Protein AF-A0A257JEQ1-F1 (afdb_monomer_lite)

Structure (mmCIF, N/CA/C/O backbone):
data_AF-A0A257JEQ1-F1
#
_entry.id   AF-A0A257JEQ1-F1
#
loop_
_atom_site.group_PDB
_atom_site.id
_atom_site.type_symbol
_atom_site.label_atom_id
_atom_site.label_alt_id
_atom_site.label_comp_id
_atom_site.label_asym_id
_atom_site.label_entity_id
_atom_site.label_seq_id
_atom_site.pdbx_PDB_ins_code
_atom_site.Cartn_x
_atom_site.Cartn_y
_atom_site.Cartn_z
_atom_site.occupancy
_atom_site.B_iso_or_equiv
_atom_site.auth_seq_id
_atom_site.auth_comp_id
_atom_site.auth_asym_id
_atom_site.auth_atom_id
_atom_site.pdbx_PDB_model_num
ATOM 1 N N . ARG A 1 1 ? 8.271 5.483 -1.738 1.00 54.41 1 ARG A N 1
ATOM 2 C CA . ARG A 1 1 ? 7.929 4.888 -3.053 1.00 54.41 1 ARG A CA 1
ATOM 3 C C . ARG A 1 1 ? 7.914 3.383 -2.854 1.00 54.41 1 ARG A C 1
ATOM 5 O O . ARG A 1 1 ? 8.881 2.877 -2.306 1.00 54.41 1 ARG A O 1
ATOM 12 N N . MET A 1 2 ? 6.809 2.712 -3.158 1.00 54.59 2 MET A N 1
ATOM 13 C CA . MET A 1 2 ? 6.642 1.284 -2.883 1.00 54.59 2 MET A CA 1
ATOM 14 C C . MET A 1 2 ? 6.912 0.519 -4.178 1.00 54.59 2 MET A C 1
ATOM 16 O O . MET A 1 2 ? 6.196 0.713 -5.154 1.00 54.59 2 MET A O 1
ATOM 20 N N . THR A 1 3 ? 8.013 -0.226 -4.221 1.00 60.94 3 THR A N 1
ATOM 21 C CA . THR A 1 3 ? 8.551 -0.844 -5.449 1.00 60.94 3 THR A CA 1
ATOM 22 C C . THR A 1 3 ? 8.346 -2.353 -5.501 1.00 60.94 3 THR A C 1
ATOM 24 O O . THR A 1 3 ? 8.668 -2.969 -6.508 1.00 60.94 3 THR A O 1
ATOM 27 N N . ASP A 1 4 ? 7.811 -2.941 -4.433 1.00 64.81 4 ASP A N 1
ATOM 28 C CA . ASP A 1 4 ? 7.570 -4.372 -4.316 1.00 64.81 4 ASP A CA 1
ATOM 29 C C . ASP A 1 4 ? 6.092 -4.610 -3.967 1.00 64.81 4 ASP A C 1
ATOM 31 O O . ASP A 1 4 ? 5.533 -3.964 -3.078 1.00 64.81 4 ASP A O 1
ATOM 35 N N . ALA A 1 5 ? 5.428 -5.489 -4.717 1.00 62.97 5 ALA A N 1
ATOM 36 C CA . ALA A 1 5 ? 4.006 -5.778 -4.534 1.00 62.97 5 ALA A CA 1
ATOM 37 C C . ALA A 1 5 ? 3.745 -6.716 -3.341 1.00 62.97 5 ALA A C 1
ATOM 39 O O . ALA A 1 5 ? 2.648 -6.715 -2.786 1.00 62.97 5 ALA A O 1
ATOM 40 N N . SER A 1 6 ? 4.748 -7.476 -2.896 1.00 69.75 6 SER A N 1
ATOM 41 C CA . SER A 1 6 ? 4.640 -8.413 -1.771 1.00 69.75 6 SER A CA 1
ATOM 42 C C . SER A 1 6 ? 4.460 -7.672 -0.446 1.00 69.75 6 SER A C 1
ATOM 44 O O . SER A 1 6 ? 3.752 -8.137 0.447 1.00 69.75 6 SER A O 1
ATOM 46 N N . VAL A 1 7 ? 5.034 -6.471 -0.333 1.00 75.38 7 VAL A N 1
ATOM 47 C CA . VAL A 1 7 ? 4.869 -5.606 0.846 1.00 75.38 7 VAL A CA 1
ATOM 48 C C . VAL A 1 7 ? 3.524 -4.866 0.877 1.00 75.38 7 VAL A C 1
ATOM 50 O O . VAL A 1 7 ? 3.181 -4.283 1.907 1.00 75.38 7 VAL A O 1
ATOM 53 N N . LEU A 1 8 ? 2.728 -4.907 -0.205 1.00 71.81 8 LEU A N 1
ATOM 54 C CA . LEU A 1 8 ? 1.428 -4.222 -0.302 1.00 71.81 8 LEU A CA 1
ATOM 55 C C . LEU A 1 8 ? 0.459 -4.693 0.779 1.00 71.81 8 LEU A C 1
ATOM 57 O O . LEU A 1 8 ? -0.161 -3.877 1.457 1.00 71.81 8 LEU A O 1
ATOM 61 N N . THR A 1 9 ? 0.377 -6.005 0.985 1.00 72.25 9 THR A N 1
ATOM 62 C CA . THR A 1 9 ? -0.519 -6.603 1.980 1.00 72.25 9 THR A CA 1
ATOM 63 C C . THR A 1 9 ? -0.195 -6.129 3.396 1.00 72.25 9 THR A C 1
ATOM 65 O O . THR A 1 9 ? -1.100 -5.753 4.142 1.00 72.25 9 THR A O 1
ATOM 68 N N . ASP A 1 10 ? 1.085 -6.109 3.771 1.00 79.31 10 ASP A N 1
ATOM 69 C CA . ASP A 1 10 ? 1.518 -5.671 5.103 1.00 79.31 10 ASP A CA 1
ATOM 70 C C . ASP A 1 10 ? 1.299 -4.163 5.303 1.00 79.31 10 ASP A C 1
ATOM 72 O O . ASP A 1 10 ? 0.799 -3.718 6.340 1.00 79.31 10 ASP A O 1
ATOM 76 N N . TYR A 1 11 ? 1.572 -3.371 4.265 1.00 77.88 11 TYR A N 1
ATOM 77 C CA . TYR A 1 11 ? 1.326 -1.933 4.271 1.00 77.88 11 TYR A CA 1
ATOM 78 C C . TYR A 1 11 ? -0.158 -1.591 4.423 1.00 77.88 11 TYR A C 1
ATOM 80 O O . TYR A 1 11 ? -0.502 -0.740 5.239 1.00 77.88 11 TYR A O 1
ATOM 88 N N . LEU A 1 12 ? -1.054 -2.281 3.709 1.00 75.88 12 LEU A N 1
ATOM 89 C CA . LEU A 1 12 ? -2.501 -2.085 3.842 1.00 75.88 12 LEU A CA 1
ATOM 90 C C . LEU A 1 12 ? -3.002 -2.432 5.250 1.00 75.88 12 LEU A C 1
ATOM 92 O O . LEU A 1 12 ? -3.895 -1.755 5.766 1.00 75.88 12 LEU A O 1
ATOM 96 N N . ARG A 1 13 ? -2.427 -3.451 5.903 1.00 77.75 13 ARG A N 1
ATOM 97 C CA . ARG A 1 13 ? -2.746 -3.777 7.305 1.00 77.75 13 ARG A CA 1
ATOM 98 C C . ARG A 1 13 ? -2.293 -2.671 8.256 1.00 77.75 13 ARG A C 1
ATOM 100 O O . ARG A 1 13 ? -3.086 -2.238 9.088 1.00 77.75 13 ARG A O 1
ATOM 107 N N . LYS A 1 14 ? -1.063 -2.170 8.103 1.00 78.69 14 LYS A N 1
ATOM 108 C CA . LYS A 1 14 ? -0.545 -1.036 8.891 1.00 78.69 14 LYS A CA 1
ATOM 109 C C . LYS A 1 14 ? -1.375 0.227 8.683 1.00 78.69 14 LYS A C 1
ATOM 111 O O . LYS A 1 14 ? -1.729 0.890 9.651 1.00 78.69 14 LYS A O 1
ATOM 116 N N . LEU A 1 15 ? -1.754 0.516 7.441 1.00 77.31 15 LEU A N 1
ATOM 117 C CA . LEU A 1 15 ? -2.582 1.669 7.112 1.00 77.31 15 LEU A CA 1
ATOM 118 C C . LEU A 1 15 ? -4.001 1.548 7.694 1.00 77.31 15 LEU A C 1
ATOM 120 O O . LEU A 1 15 ? -4.539 2.540 8.161 1.00 77.31 15 LEU A O 1
ATOM 124 N N . ASN A 1 16 ? -4.599 0.353 7.739 1.00 70.38 16 ASN A N 1
ATOM 125 C CA . ASN A 1 16 ? -5.876 0.139 8.441 1.00 70.38 16 ASN A CA 1
ATOM 126 C C . ASN A 1 16 ? -5.758 0.336 9.965 1.00 70.38 16 ASN A C 1
ATOM 128 O O . ASN A 1 16 ? -6.728 0.721 10.614 1.00 70.38 16 ASN A O 1
ATOM 132 N N . ALA A 1 17 ? -4.589 0.049 10.546 1.00 74.44 17 ALA A N 1
ATOM 133 C CA . ALA A 1 17 ? -4.347 0.166 11.984 1.00 74.44 17 ALA A CA 1
ATOM 134 C C . ALA A 1 17 ? -4.068 1.610 12.447 1.00 74.44 17 ALA A C 1
ATOM 136 O O . ALA A 1 17 ? -4.149 1.903 13.645 1.00 74.44 17 ALA A O 1
ATOM 137 N N . GLU A 1 18 ? -3.753 2.510 11.514 1.00 78.75 18 GLU A N 1
ATOM 138 C CA . GLU A 1 18 ? -3.464 3.913 11.796 1.00 78.75 18 GLU A CA 1
ATOM 139 C C . GLU A 1 18 ? -4.672 4.618 12.450 1.00 78.75 18 GLU A C 1
ATOM 141 O O . GLU A 1 18 ? -5.799 4.513 11.957 1.00 78.75 18 GLU A O 1
ATOM 146 N N . PRO A 1 19 ? -4.467 5.417 13.516 1.00 70.50 19 PRO A N 1
ATOM 147 C CA . PRO A 1 19 ? -5.542 6.089 14.255 1.00 70.50 19 PRO A CA 1
ATOM 148 C C . PRO A 1 19 ? -6.462 6.950 13.387 1.00 70.50 19 PRO A C 1
ATOM 150 O O . PRO A 1 19 ? -7.661 7.017 13.634 1.00 70.50 19 PRO A O 1
ATOM 153 N N . ARG A 1 20 ? -5.914 7.563 12.333 1.00 71.12 20 ARG A N 1
ATOM 154 C CA . ARG A 1 20 ? -6.667 8.381 11.369 1.00 71.12 20 ARG A CA 1
ATOM 155 C C . ARG A 1 20 ? -7.707 7.577 10.568 1.00 71.12 20 ARG A C 1
ATOM 157 O O . ARG A 1 20 ? -8.658 8.154 10.045 1.00 71.12 20 ARG A O 1
ATOM 164 N N . PHE A 1 21 ? -7.519 6.260 10.480 1.00 68.94 21 PHE A N 1
ATOM 165 C CA . PHE A 1 21 ? -8.405 5.308 9.809 1.00 68.94 21 PHE A CA 1
ATOM 166 C C . PHE A 1 21 ? -9.105 4.354 10.795 1.00 68.94 21 PHE A C 1
ATOM 168 O O . PHE A 1 21 ? -9.942 3.555 10.376 1.00 68.94 21 PHE A O 1
ATOM 175 N N . LYS A 1 22 ? -8.835 4.448 12.109 1.00 62.81 22 LYS A N 1
ATOM 176 C CA . LYS A 1 22 ? -9.495 3.614 13.124 1.00 62.81 22 LYS A CA 1
ATOM 177 C C . LYS A 1 22 ? -11.013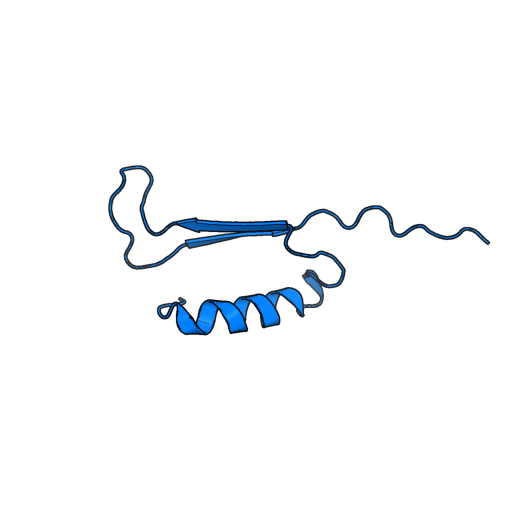 3.802 13.076 1.00 62.81 22 LYS A C 1
ATOM 179 O O . LYS A 1 22 ? -11.524 4.910 13.218 1.00 62.81 22 LYS A O 1
ATOM 184 N N . GLY A 1 23 ? -11.722 2.692 12.873 1.00 63.75 23 GLY A N 1
ATOM 185 C CA . GLY A 1 23 ? -13.181 2.650 12.730 1.00 63.75 23 GLY A CA 1
ATOM 186 C C . GLY A 1 23 ? -13.697 2.889 11.307 1.00 63.75 23 GLY A C 1
ATOM 187 O O . GLY A 1 23 ? -14.906 2.903 11.106 1.00 63.75 23 GLY A O 1
ATOM 188 N N . ARG A 1 24 ? -12.814 3.064 10.312 1.00 69.50 24 ARG A N 1
ATOM 189 C CA . ARG A 1 24 ? -13.180 3.278 8.905 1.00 69.50 24 ARG A CA 1
ATOM 190 C C . ARG A 1 24 ? -12.539 2.201 8.027 1.00 69.50 24 ARG A C 1
ATOM 192 O O . ARG A 1 24 ? -11.450 2.437 7.502 1.00 69.50 24 ARG A O 1
ATOM 199 N N . PRO A 1 25 ? -13.177 1.029 7.854 1.00 67.62 25 PRO A N 1
ATOM 200 C CA . PRO A 1 25 ? -12.644 0.026 6.943 1.00 67.62 25 PRO A CA 1
ATOM 201 C C . PRO A 1 25 ? -12.485 0.629 5.540 1.00 67.62 25 PRO A C 1
ATOM 203 O O . PRO A 1 25 ? -13.321 1.418 5.081 1.00 67.62 25 PRO A O 1
ATOM 206 N N . PHE A 1 26 ? -11.398 0.279 4.853 1.00 72.94 26 PHE A N 1
ATOM 207 C CA . PHE A 1 26 ? -11.289 0.567 3.426 1.00 72.94 26 PHE A CA 1
ATOM 208 C C . PHE A 1 26 ? -12.358 -0.242 2.690 1.00 72.94 26 PHE A C 1
ATOM 210 O O . PHE A 1 26 ? -12.392 -1.465 2.790 1.00 72.94 26 PHE A O 1
ATOM 217 N N . ALA A 1 27 ? -13.234 0.441 1.959 1.00 71.19 27 ALA A N 1
ATOM 218 C CA . ALA A 1 27 ? -14.293 -0.193 1.179 1.00 71.19 27 ALA A CA 1
ATOM 219 C C . ALA A 1 27 ? -13.838 -0.497 -0.252 1.00 71.19 27 ALA A C 1
ATOM 221 O O . ALA A 1 27 ? -14.385 -1.381 -0.904 1.00 71.19 27 ALA A O 1
ATOM 222 N N . GLN A 1 28 ? -12.832 0.235 -0.743 1.00 72.69 28 GLN A N 1
ATOM 223 C CA . GLN A 1 28 ? -12.314 0.059 -2.092 1.00 72.69 28 GLN A CA 1
ATOM 224 C C . GLN A 1 28 ? -10.808 0.324 -2.156 1.00 72.69 28 GLN A C 1
ATOM 226 O O . GLN A 1 28 ? -10.331 1.366 -1.698 1.00 72.69 28 GLN A O 1
ATOM 231 N N . LEU A 1 29 ? -10.092 -0.602 -2.794 1.00 78.75 29 LEU A N 1
ATOM 232 C CA . LEU A 1 29 ? -8.706 -0.463 -3.232 1.00 78.75 29 LEU A CA 1
ATOM 233 C C . LEU A 1 29 ? -8.702 -0.370 -4.758 1.00 78.75 29 LEU A C 1
ATOM 235 O O . LEU A 1 29 ? -9.195 -1.265 -5.436 1.00 78.75 29 LEU A O 1
ATOM 239 N N . THR A 1 30 ? -8.157 0.714 -5.299 1.00 79.94 30 THR A N 1
ATOM 240 C CA . THR A 1 30 ? -7.925 0.859 -6.743 1.00 79.94 30 THR A CA 1
ATOM 241 C C . THR A 1 30 ? -6.431 0.805 -6.988 1.00 79.94 30 THR A C 1
ATOM 243 O O . THR A 1 30 ? -5.713 1.566 -6.350 1.00 79.94 30 THR A O 1
ATOM 246 N N . LEU A 1 31 ? -5.979 -0.061 -7.892 1.00 78.94 31 LEU A N 1
ATOM 247 C CA . LEU A 1 31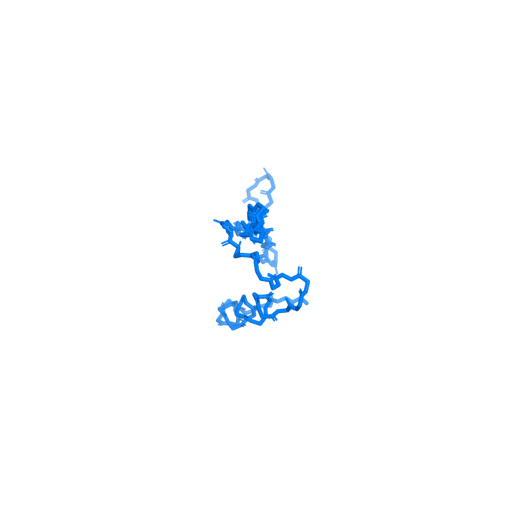 ? -4.584 -0.164 -8.320 1.00 78.94 31 LEU A CA 1
ATOM 248 C C . LEU A 1 31 ? -4.477 0.323 -9.768 1.00 78.94 31 LEU A C 1
ATOM 250 O O . LEU A 1 31 ? -5.256 -0.114 -10.614 1.00 78.94 31 LEU A O 1
ATOM 254 N N . ARG A 1 32 ? -3.532 1.218 -10.059 1.00 80.50 32 ARG A N 1
ATOM 255 C CA . ARG A 1 32 ? -3.207 1.650 -11.425 1.00 80.50 32 ARG A CA 1
ATOM 256 C C . ARG A 1 32 ? -1.728 1.434 -11.690 1.00 80.50 32 ARG A C 1
ATOM 258 O O . ARG A 1 32 ? -0.879 2.055 -11.061 1.00 80.50 32 ARG A O 1
ATOM 265 N N . GLY A 1 33 ? -1.442 0.530 -12.620 1.00 83.00 33 GLY A N 1
ATOM 266 C CA . GLY A 1 33 ? -0.102 0.310 -13.167 1.00 83.00 33 GLY A CA 1
ATOM 267 C C . GLY A 1 33 ? 0.090 0.948 -14.541 1.00 83.00 33 GLY A C 1
ATOM 268 O O . GLY A 1 33 ? 1.149 0.784 -15.133 1.00 83.00 33 GLY A O 1
ATOM 269 N N . THR A 1 34 ? -0.922 1.646 -15.059 1.00 85.12 34 THR A N 1
ATOM 270 C CA . THR A 1 34 ? -0.893 2.317 -16.359 1.00 85.12 34 THR A CA 1
ATOM 271 C C . THR A 1 34 ? -1.422 3.741 -16.235 1.00 85.12 34 THR A C 1
ATOM 273 O O . THR A 1 34 ? -2.308 4.002 -15.417 1.00 85.12 34 THR A O 1
ATOM 276 N N . ASP A 1 35 ? -0.897 4.653 -17.049 1.00 82.75 35 ASP A N 1
ATOM 277 C CA . ASP A 1 35 ? -1.408 6.017 -17.157 1.00 82.75 35 ASP A CA 1
ATOM 278 C C . ASP A 1 35 ? -2.736 6.071 -17.943 1.00 82.75 35 ASP A C 1
ATOM 280 O O . ASP A 1 35 ? -3.262 5.050 -18.395 1.00 82.75 35 ASP A O 1
ATOM 284 N N . ASN A 1 36 ? -3.306 7.272 -18.101 1.00 82.50 36 ASN A N 1
ATOM 285 C CA . ASN A 1 36 ? -4.570 7.462 -18.827 1.00 82.50 36 ASN A CA 1
ATOM 286 C C . ASN A 1 36 ? -4.474 7.135 -20.331 1.00 82.50 36 ASN A C 1
ATOM 288 O O . ASN A 1 36 ? -5.506 6.948 -20.969 1.00 82.50 36 ASN A O 1
ATOM 292 N N . ASN A 1 37 ? -3.261 7.044 -20.882 1.00 87.12 37 ASN A N 1
ATOM 293 C CA . ASN A 1 37 ? -2.995 6.660 -22.266 1.00 87.12 37 ASN A CA 1
ATOM 294 C C . ASN A 1 37 ? -2.668 5.159 -22.395 1.00 87.12 37 ASN A C 1
ATOM 296 O O . ASN A 1 37 ? -2.353 4.693 -23.489 1.00 87.12 37 ASN A O 1
ATOM 300 N N . GLY A 1 38 ? -2.746 4.397 -21.299 1.00 83.25 38 GLY A N 1
ATOM 301 C CA . GLY A 1 38 ? -2.468 2.963 -21.268 1.00 83.25 38 GLY A CA 1
ATOM 302 C C . GLY A 1 38 ? -0.980 2.607 -21.212 1.00 83.25 38 GLY A C 1
ATOM 303 O O . GLY A 1 38 ? -0.648 1.425 -21.289 1.00 83.25 38 GLY A O 1
ATOM 304 N N . ALA A 1 39 ? -0.077 3.580 -21.057 1.00 88.62 39 ALA A N 1
ATOM 305 C CA . ALA A 1 39 ? 1.347 3.293 -20.917 1.00 88.62 39 ALA A CA 1
ATOM 306 C C . ALA A 1 39 ? 1.652 2.782 -19.505 1.00 88.62 39 ALA A C 1
ATOM 308 O O . ALA A 1 39 ? 1.119 3.297 -18.523 1.00 88.62 39 ALA A O 1
ATOM 309 N N . ALA A 1 40 ? 2.517 1.771 -19.388 1.00 83.56 40 ALA A N 1
ATOM 310 C CA . ALA A 1 40 ? 2.914 1.227 -18.094 1.00 83.56 40 ALA A CA 1
ATOM 311 C C . A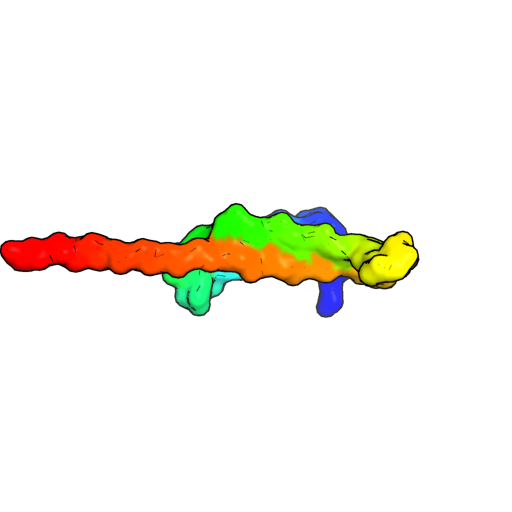LA A 1 40 ? 3.663 2.278 -17.258 1.00 83.56 40 ALA A C 1
ATOM 313 O O . ALA A 1 40 ? 4.646 2.871 -17.703 1.00 83.56 40 ALA A O 1
ATOM 314 N N . LEU A 1 41 ? 3.208 2.486 -16.024 1.00 81.06 41 LEU A N 1
ATOM 315 C CA . LEU A 1 41 ? 3.858 3.362 -15.060 1.00 81.06 41 LEU A CA 1
ATOM 316 C C . LEU A 1 41 ? 5.041 2.631 -14.405 1.00 81.06 41 LEU A C 1
ATOM 318 O O . LEU A 1 41 ? 4.944 1.443 -14.097 1.00 81.06 41 LEU A O 1
ATOM 322 N N . PRO A 1 42 ? 6.140 3.336 -14.070 1.00 8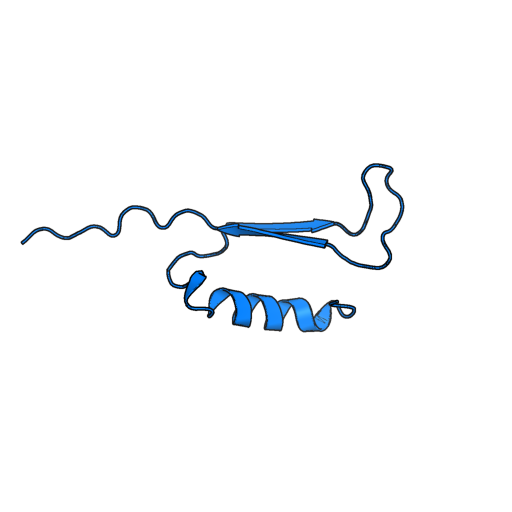0.69 42 PRO A N 1
ATOM 323 C CA . PRO A 1 42 ? 7.269 2.750 -13.341 1.00 80.69 42 PRO A CA 1
ATOM 324 C C . PRO A 1 42 ? 6.959 2.496 -11.850 1.00 80.69 42 PRO A C 1
ATOM 326 O O . PRO A 1 42 ? 7.862 2.303 -11.038 1.00 80.69 42 PRO A O 1
ATOM 329 N N . TYR A 1 43 ? 5.691 2.588 -11.456 1.00 72.19 43 TYR A N 1
ATOM 330 C CA . TYR A 1 43 ? 5.172 2.336 -10.118 1.00 72.19 43 TYR A CA 1
ATOM 331 C C . TYR A 1 43 ? 3.685 1.996 -10.212 1.00 72.19 43 TYR A C 1
ATOM 333 O O . TYR A 1 43 ? 3.009 2.376 -11.161 1.00 72.19 43 TYR A O 1
ATOM 341 N N . THR A 1 44 ? 3.166 1.302 -9.202 1.00 75.31 44 THR A N 1
ATOM 342 C CA . THR A 1 44 ? 1.722 1.108 -9.043 1.00 75.31 44 THR A CA 1
ATOM 343 C C . THR A 1 44 ? 1.173 2.199 -8.136 1.00 75.31 44 THR A C 1
ATOM 345 O O . THR A 1 44 ? 1.586 2.327 -6.983 1.00 75.31 44 THR A O 1
ATOM 348 N N . GLU A 1 45 ? 0.242 2.992 -8.647 1.00 78.25 45 GLU A N 1
ATOM 349 C CA . GLU A 1 45 ? -0.559 3.888 -7.825 1.00 78.25 45 GLU A CA 1
ATOM 350 C C . GLU A 1 45 ? -1.653 3.088 -7.129 1.00 78.25 45 GLU A C 1
ATOM 352 O O . GLU A 1 45 ? -2.281 2.218 -7.736 1.00 78.25 45 GLU A O 1
ATOM 357 N N . PHE A 1 46 ? -1.913 3.399 -5.862 1.00 75.88 46 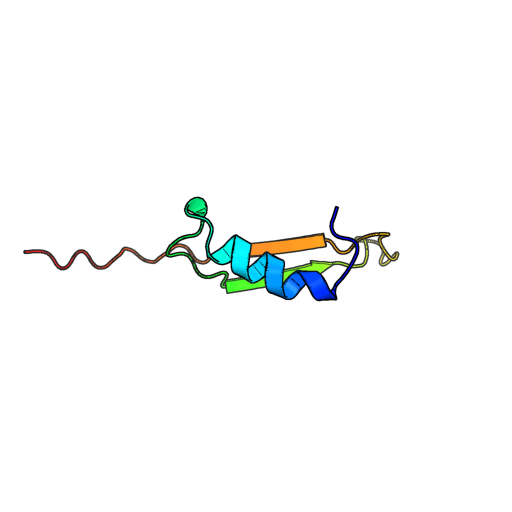PHE A N 1
ATOM 358 C CA . PHE A 1 46 ? -3.056 2.849 -5.152 1.00 75.88 46 PHE A CA 1
ATOM 359 C C . PHE A 1 46 ? -3.881 3.965 -4.520 1.00 75.88 46 PHE A C 1
ATOM 361 O O . PHE A 1 46 ? -3.351 4.856 -3.859 1.00 75.88 46 PHE A O 1
ATOM 368 N N . ALA A 1 47 ? -5.193 3.907 -4.716 1.00 79.19 47 ALA A N 1
ATOM 369 C CA . ALA A 1 47 ? -6.143 4.795 -4.066 1.00 79.19 47 ALA A CA 1
ATOM 370 C C . ALA A 1 47 ? -7.034 3.975 -3.137 1.00 79.19 47 ALA A C 1
ATOM 372 O O . ALA A 1 47 ? -7.625 2.972 -3.547 1.00 79.19 47 ALA A O 1
ATOM 373 N N . LEU A 1 48 ? -7.134 4.420 -1.888 1.00 76.94 48 LEU A N 1
ATOM 374 C CA . LEU A 1 48 ? -8.002 3.819 -0.886 1.00 76.94 48 LEU A CA 1
ATOM 375 C C . LEU A 1 48 ? -9.186 4.735 -0.632 1.00 76.94 48 LEU A C 1
ATOM 377 O O . LEU A 1 48 ? -9.018 5.917 -0.332 1.00 76.94 48 LEU A O 1
ATOM 381 N N . ARG A 1 49 ? -10.392 4.178 -0.745 1.00 78.06 49 ARG A N 1
ATOM 382 C CA . ARG A 1 49 ? -11.625 4.867 -0.363 1.00 78.06 49 ARG A CA 1
ATOM 383 C C . ARG A 1 49 ? -12.179 4.183 0.873 1.00 78.06 49 ARG A C 1
ATOM 385 O O . ARG A 1 49 ? -12.512 2.999 0.843 1.00 78.06 49 ARG A O 1
ATOM 392 N N . SER A 1 50 ? -12.260 4.926 1.965 1.00 72.31 50 SER A N 1
ATOM 393 C CA . SER A 1 50 ? -12.957 4.481 3.167 1.00 72.31 50 SER A CA 1
ATOM 394 C C . SER A 1 50 ? -14.435 4.820 3.044 1.00 72.31 50 SER A C 1
ATOM 396 O O . SER A 1 50 ? -14.782 5.911 2.587 1.00 72.31 50 SER A O 1
ATOM 398 N N . THR A 1 51 ? -15.314 3.929 3.492 1.00 66.88 51 THR A N 1
ATOM 399 C CA . THR A 1 51 ? -16.684 4.343 3.805 1.00 66.88 51 THR A CA 1
ATOM 400 C C . THR A 1 51 ? -16.644 5.230 5.045 1.00 66.88 51 THR A C 1
ATOM 402 O O . THR A 1 51 ? -15.918 4.903 5.993 1.00 66.88 51 THR A O 1
ATOM 405 N N . PRO A 1 52 ? -17.388 6.351 5.077 1.00 63.44 52 PRO A N 1
ATOM 406 C CA . PRO A 1 52 ? -17.607 7.044 6.334 1.00 63.44 52 PRO A CA 1
ATOM 407 C C . PRO A 1 52 ? -18.168 6.018 7.315 1.00 63.44 52 PRO A C 1
ATOM 409 O O . PRO A 1 52 ? -19.083 5.269 6.969 1.00 63.44 52 PRO A O 1
ATOM 412 N N . ALA A 1 53 ? -17.575 5.941 8.508 1.00 60.38 53 ALA A N 1
ATOM 413 C CA . ALA A 1 53 ? -18.203 5.2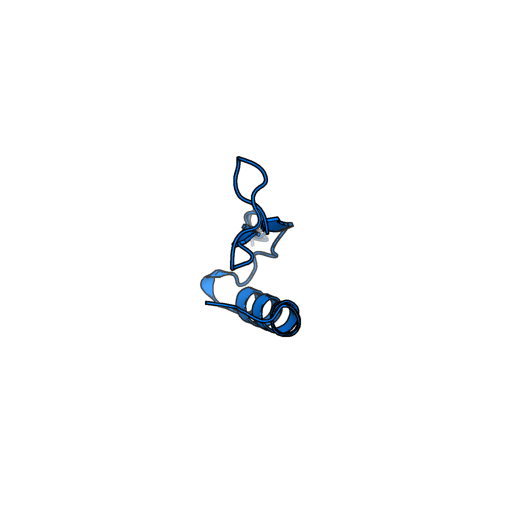20 9.598 1.00 60.38 53 ALA A CA 1
ATOM 414 C C . ALA A 1 53 ? -19.595 5.838 9.731 1.00 60.38 53 ALA A C 1
ATOM 416 O O . ALA A 1 53 ? -19.704 7.024 10.058 1.00 60.38 53 ALA A O 1
ATOM 417 N N . GLY A 1 54 ? -20.636 5.081 9.364 1.00 58.22 54 GLY A N 1
ATOM 418 C CA . GLY A 1 54 ? -22.013 5.481 9.631 1.00 58.22 54 GLY A CA 1
ATOM 419 C C . GLY A 1 54 ? -22.097 5.907 11.094 1.00 58.22 54 GLY A C 1
ATOM 420 O O . GLY A 1 54 ? -21.290 5.405 11.887 1.00 58.22 54 GLY A O 1
ATOM 421 N N . PRO A 1 55 ? -22.979 6.864 11.441 1.00 53.59 55 PRO A N 1
ATOM 422 C CA . PRO A 1 55 ? -23.032 7.414 12.787 1.00 53.59 55 PRO A CA 1
ATOM 423 C C . PRO A 1 55 ? -22.965 6.241 13.749 1.00 53.59 55 PRO A C 1
ATOM 425 O O . PRO A 1 55 ? -23.812 5.349 13.673 1.00 53.59 55 PRO A O 1
ATOM 428 N N . ALA A 1 56 ? -21.898 6.194 14.561 1.00 55.84 56 ALA A N 1
ATOM 429 C CA . ALA A 1 56 ? -21.850 5.288 15.689 1.00 55.84 56 ALA A CA 1
ATOM 430 C C . ALA A 1 56 ? -23.210 5.472 16.335 1.00 55.84 56 ALA A C 1
ATOM 432 O O . ALA A 1 56 ? -23.554 6.607 16.675 1.00 55.84 56 ALA A O 1
ATOM 433 N N . THR A 1 57 ? -24.034 4.426 16.338 1.00 54.91 57 THR A N 1
ATOM 434 C CA . THR A 1 57 ? -25.298 4.446 17.048 1.00 54.91 57 THR A CA 1
ATOM 435 C C . THR A 1 57 ? -24.919 4.804 18.469 1.00 54.91 57 THR A C 1
ATOM 437 O O . THR A 1 57 ? -24.458 3.959 19.233 1.00 54.91 57 THR A O 1
ATOM 440 N N . VAL A 1 58 ? -25.026 6.096 18.778 1.00 55.78 58 VAL A N 1
ATOM 441 C CA . VAL A 1 58 ? -25.206 6.620 20.110 1.00 55.78 58 VAL A CA 1
ATOM 442 C C . VAL A 1 58 ? -26.475 5.914 20.532 1.00 55.78 58 VAL A C 1
ATOM 444 O O . VAL A 1 58 ? -27.581 6.335 20.195 1.00 55.78 58 VAL A O 1
ATOM 447 N N . GLY A 1 59 ? -26.299 4.751 21.159 1.00 53.12 59 GLY A N 1
ATOM 448 C CA . GLY A 1 59 ? -27.288 4.221 22.069 1.00 53.12 59 GLY A CA 1
ATOM 449 C C . GLY A 1 59 ? -27.499 5.335 23.078 1.00 53.12 59 GLY A C 1
ATOM 450 O O . GLY A 1 59 ? -26.640 5.582 23.921 1.00 53.12 59 GLY A O 1
ATOM 451 N N . LYS A 1 60 ? -28.558 6.116 22.850 1.00 39.97 60 LYS A N 1
ATOM 452 C CA . LYS A 1 60 ? -29.041 7.142 23.769 1.00 39.97 60 LYS A CA 1
ATOM 453 C C . LYS A 1 60 ? -29.458 6.463 25.089 1.00 39.97 60 LYS A C 1
ATOM 455 O O . LYS A 1 60 ? -29.727 5.263 25.062 1.00 39.97 60 LYS A O 1
ATOM 460 N N . PRO A 1 61 ? -29.465 7.234 26.190 1.00 54.22 61 PRO A N 1
ATOM 461 C CA . PRO A 1 61 ? -29.383 6.769 27.576 1.00 54.22 61 PRO A CA 1
ATOM 462 C C . PRO A 1 61 ? -30.581 5.947 28.044 1.00 54.22 61 PRO A C 1
ATOM 464 O O . PRO A 1 61 ? -31.685 6.144 27.486 1.00 54.22 61 PRO A O 1
#

pLDDT: mean 71.29, std 10.27, range [39.97, 88.62]

Foldseek 3Di:
DDQDVVCVVVVLVVVCVDPVNPQWDFPDKDWDQADPVRHGDSDIDIDTDTDPNDPPPPPDD

Sequence (61 aa):
RMTDASVLTDYLRKLNAEPRFKGRPFAQLTLRGTDNNGAALPYTEFALRSTPAGPATVGKP

Secondary structure (DSSP, 8-state):
----STTHHHHHHHHHHSGGGTT--EEEEEEEEE-TTSPEEEEEEEEEEEPP---------

Radius of gyration: 15.86 Å; chains: 1; bounding box: 38×17×50 Å